Protein AF-A0A672IUY7-F1 (afdb_monomer_lite)

Organism: Salarias fasciatus (NCBI:txid181472)

InterPro domains:
  IPR009079 Four-helical cytokine-like, core [G3DSA:1.20.1250.10] (1-125)

Secondary structure (DSSP, 8-state):
----PPP--S-----------GGG--SHHHHHH--HHHHHHHHHHHHHHHHHHHHHHTSGGGHHHHTTS-PPP------PPPPPHHHHHHHHHHHHHHHHHHHHHHHHHH-SS-GGGGGSS----------------

Foldseek 3Di:
DDDDDDDPPDDPPVQPQQDDDPVLQLDPVSCVPPVVSVVVSLVVNVVSLLVLCVVLCPPPLQVVPCVPPPDPDDDDPPPDDDDDPVCNNVSNVVSVVRVVVSVVSVCQSPPPDDPVCPVPDDPPPPPPPPPPPDDDD

Structure (mmCIF, N/CA/C/O backbone):
data_AF-A0A672IUY7-F1
#
_entry.id   AF-A0A672IUY7-F1
#
loop_
_atom_site.group_PDB
_atom_site.id
_atom_site.type_symbol
_atom_site.label_atom_id
_atom_site.label_alt_id
_atom_site.label_comp_id
_atom_site.label_asym_id
_atom_site.label_entity_id
_atom_site.label_seq_id
_atom_site.pdbx_PDB_ins_code
_atom_site.Cartn_x
_atom_site.Cartn_y
_atom_site.Cartn_z
_atom_site.occupancy
_atom_site.B_iso_or_equiv
_atom_site.auth_seq_id
_atom_site.auth_comp_id
_atom_site.auth_asym_id
_atom_site.auth_atom_id
_atom_site.pdbx_PDB_model_num
ATOM 1 N N . MET A 1 1 ? -14.569 -1.704 -26.798 1.00 35.53 1 MET A N 1
ATOM 2 C CA . MET A 1 1 ? -13.892 -2.286 -25.622 1.00 35.53 1 MET A CA 1
ATOM 3 C C . MET A 1 1 ? -14.365 -1.506 -24.410 1.00 35.53 1 MET A C 1
ATOM 5 O O . MET A 1 1 ? -14.172 -0.301 -24.384 1.00 35.53 1 MET A O 1
ATOM 9 N N . GLN A 1 2 ? -15.107 -2.150 -23.510 1.00 30.58 2 GLN A N 1
ATOM 10 C CA . GLN A 1 2 ? -15.622 -1.540 -22.282 1.00 30.58 2 GLN A CA 1
ATOM 11 C C . GLN A 1 2 ? -14.605 -1.776 -21.164 1.00 30.58 2 GLN A C 1
ATOM 13 O O . GLN A 1 2 ? -14.220 -2.916 -20.916 1.00 30.58 2 GLN A O 1
ATOM 18 N N . GLU A 1 3 ? -14.150 -0.697 -20.529 1.00 31.44 3 GLU A N 1
ATOM 19 C CA . GLU A 1 3 ? -13.320 -0.753 -19.329 1.00 31.44 3 GLU A CA 1
ATOM 20 C C . GLU A 1 3 ? -14.177 -1.217 -18.149 1.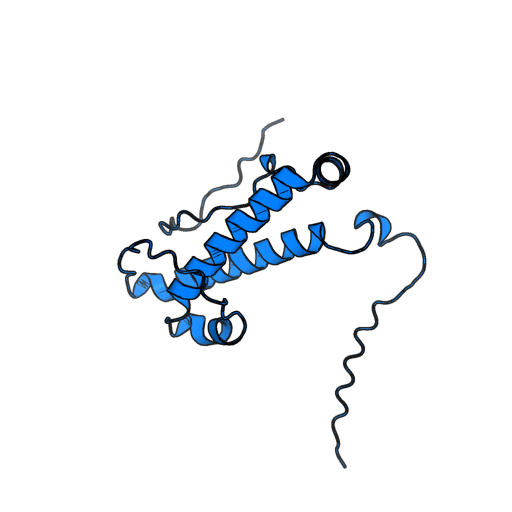00 31.44 3 GLU A C 1
ATOM 22 O O . GLU A 1 3 ? -15.104 -0.528 -17.718 1.00 31.44 3 GLU A O 1
ATOM 27 N N . HIS A 1 4 ? -13.868 -2.394 -17.611 1.00 32.06 4 HIS A N 1
ATOM 28 C CA . HIS A 1 4 ? -14.425 -2.821 -16.338 1.00 32.06 4 HIS A CA 1
ATOM 29 C C . HIS A 1 4 ? -13.787 -1.992 -15.217 1.00 32.06 4 HIS A C 1
ATOM 31 O O . HIS A 1 4 ? -12.683 -2.279 -14.759 1.00 32.06 4 HIS A O 1
ATOM 37 N N . ARG A 1 5 ? -14.504 -0.958 -14.759 1.00 41.91 5 ARG A N 1
ATOM 38 C CA . ARG A 1 5 ? -14.284 -0.365 -13.436 1.00 41.91 5 ARG A CA 1
ATOM 39 C C . ARG A 1 5 ? -14.463 -1.470 -12.399 1.00 41.91 5 ARG A C 1
ATOM 41 O O . ARG A 1 5 ? -15.554 -2.023 -12.279 1.00 41.91 5 ARG A O 1
ATOM 48 N N . GLY A 1 6 ? -13.396 -1.795 -11.673 1.00 37.12 6 GLY A N 1
ATOM 49 C CA . GLY A 1 6 ? -13.467 -2.692 -10.523 1.00 37.12 6 GLY A CA 1
ATOM 50 C C . GLY A 1 6 ? -14.512 -2.179 -9.533 1.00 37.12 6 GLY A C 1
ATOM 51 O O . GLY A 1 6 ? -14.473 -1.008 -9.148 1.00 37.12 6 GLY A O 1
ATOM 52 N N . SER A 1 7 ? -15.471 -3.042 -9.185 1.00 39.38 7 SER A N 1
ATOM 53 C CA . SER A 1 7 ? -16.557 -2.706 -8.266 1.00 39.38 7 SER A CA 1
ATOM 54 C C . SER A 1 7 ? -16.001 -2.340 -6.895 1.00 39.38 7 SER A C 1
ATOM 56 O O . SER A 1 7 ? -15.120 -3.015 -6.360 1.00 39.38 7 SER A O 1
ATOM 58 N N . LYS A 1 8 ? -16.539 -1.260 -6.334 1.00 48.84 8 LYS A N 1
ATOM 59 C CA . LYS A 1 8 ? -16.182 -0.695 -5.035 1.00 48.84 8 LYS A CA 1
ATOM 60 C C . LYS A 1 8 ? -17.158 -1.219 -3.973 1.00 48.84 8 LYS A C 1
ATOM 62 O O . LYS A 1 8 ? -17.767 -0.433 -3.267 1.00 48.84 8 LYS A O 1
ATOM 67 N N . ASP A 1 9 ? -17.337 -2.537 -3.901 1.00 47.41 9 ASP A N 1
ATOM 68 C CA . ASP A 1 9 ? -18.238 -3.185 -2.936 1.00 47.41 9 ASP A CA 1
ATOM 69 C C . ASP A 1 9 ? -17.439 -3.920 -1.862 1.00 47.41 9 ASP A C 1
ATOM 71 O O . ASP A 1 9 ? -17.334 -5.139 -1.863 1.00 47.41 9 ASP A O 1
ATOM 75 N N . PHE A 1 10 ? -16.857 -3.159 -0.943 1.00 45.44 10 PHE A N 1
ATOM 76 C CA . PHE A 1 10 ? -16.556 -3.603 0.416 1.00 45.44 10 PHE A CA 1
ATOM 77 C C . PHE A 1 10 ? -16.770 -2.378 1.298 1.00 45.44 10 PHE A C 1
ATOM 79 O O . PHE A 1 10 ? -16.282 -1.305 0.945 1.00 45.44 10 PHE A O 1
ATOM 86 N N . GLY A 1 11 ? -17.566 -2.536 2.363 1.00 42.72 11 GLY A N 1
ATOM 87 C CA . GLY A 1 11 ? -18.091 -1.453 3.200 1.00 42.72 11 GLY A CA 1
ATOM 88 C C . GLY A 1 11 ? -17.103 -0.305 3.374 1.00 42.72 11 GLY A C 1
ATOM 89 O O . GLY A 1 11 ? -15.942 -0.532 3.707 1.00 42.72 11 GLY A O 1
ATOM 90 N N . GLU A 1 12 ? -17.569 0.913 3.092 1.00 44.22 12 GLU A N 1
ATOM 91 C CA . GLU A 1 12 ? -16.798 2.152 3.195 1.00 44.22 12 GLU A CA 1
ATOM 92 C C . GLU A 1 12 ? -16.376 2.390 4.653 1.00 44.22 12 GLU A C 1
ATOM 94 O O . GLU A 1 12 ? -16.952 3.191 5.385 1.00 44.22 12 GLU A O 1
ATOM 99 N N . PHE A 1 13 ? -15.333 1.692 5.098 1.00 52.75 13 PHE A N 1
ATOM 100 C CA . PHE A 1 13 ? -14.540 2.147 6.222 1.00 52.75 13 PHE A CA 1
ATOM 101 C C . PHE A 1 13 ? -13.952 3.482 5.785 1.00 52.75 13 PHE A C 1
ATOM 103 O O . PHE A 1 13 ? -13.248 3.546 4.774 1.00 52.75 13 PHE A O 1
ATOM 110 N N . ASN A 1 14 ? -14.267 4.549 6.523 1.00 52.00 14 ASN A N 1
ATOM 111 C CA . ASN A 1 14 ? -13.796 5.914 6.286 1.00 52.00 14 ASN A CA 1
ATOM 112 C C . ASN A 1 14 ? -12.296 6.038 6.602 1.00 52.00 14 ASN A C 1
ATOM 114 O O . ASN A 1 14 ? -11.861 6.797 7.463 1.00 52.00 14 ASN A O 1
ATOM 118 N N . THR A 1 15 ? -11.504 5.210 5.940 1.00 54.62 15 THR A N 1
ATOM 119 C CA . THR A 1 15 ? -10.060 5.254 5.941 1.00 54.62 15 THR A CA 1
ATOM 120 C C . THR A 1 15 ? -9.679 5.826 4.591 1.00 54.62 15 THR A C 1
ATOM 122 O O . THR A 1 15 ? -9.923 5.223 3.546 1.00 54.62 15 THR A O 1
ATOM 125 N N . SER A 1 16 ? -9.107 7.027 4.598 1.00 62.69 16 SER A N 1
ATOM 126 C CA . SER A 1 16 ? -8.461 7.611 3.423 1.00 62.69 16 SER A CA 1
ATOM 127 C C . SER A 1 16 ? -7.150 6.863 3.145 1.00 62.69 16 SER A C 1
ATOM 129 O O . SER A 1 16 ? -6.072 7.458 3.147 1.00 62.69 16 SER A O 1
ATOM 131 N N . LEU A 1 17 ? -7.216 5.537 2.980 1.00 67.69 17 LEU A N 1
ATOM 132 C CA . LEU A 1 17 ? -6.048 4.735 2.659 1.00 67.69 17 LEU A CA 1
ATOM 133 C C . LEU A 1 17 ? -5.563 5.147 1.278 1.00 67.69 17 LEU A C 1
ATOM 135 O O . LEU A 1 17 ? -6.244 4.973 0.269 1.00 67.69 17 LEU A O 1
ATOM 139 N N . VAL A 1 18 ? -4.369 5.724 1.253 1.00 77.62 18 VAL A N 1
ATOM 140 C CA . VAL A 1 18 ? -3.649 5.977 0.015 1.00 77.62 18 VAL A CA 1
ATOM 141 C C . VAL A 1 18 ? -3.254 4.617 -0.559 1.00 77.62 18 VAL A C 1
ATOM 143 O O . VAL A 1 18 ? -2.623 3.807 0.112 1.00 77.62 18 VAL A O 1
ATOM 146 N N . TRP A 1 19 ? -3.632 4.367 -1.807 1.00 84.81 19 TRP A N 1
ATOM 147 C CA . TRP A 1 19 ? -3.339 3.137 -2.544 1.00 84.81 19 TRP A CA 1
ATOM 148 C C . TRP A 1 19 ? -2.470 3.414 -3.762 1.00 84.81 19 TRP A C 1
ATOM 150 O O . TRP A 1 19 ? -2.422 4.538 -4.269 1.00 84.81 19 TRP A O 1
ATOM 160 N N . MET A 1 20 ? -1.816 2.350 -4.218 1.00 89.69 20 MET A N 1
ATOM 161 C CA . MET A 1 20 ? -1.108 2.289 -5.491 1.00 89.69 20 MET A CA 1
ATOM 162 C C . MET A 1 20 ? -2.125 2.147 -6.629 1.00 89.69 20 MET A C 1
ATOM 164 O O . MET A 1 20 ? -2.966 1.248 -6.611 1.00 89.69 20 MET A O 1
ATOM 168 N N . GLU A 1 21 ? -2.040 3.020 -7.621 1.00 89.38 21 GLU A N 1
ATOM 169 C CA . GLU A 1 21 ? -2.880 3.050 -8.814 1.00 89.38 21 GLU A CA 1
ATOM 170 C C . GLU A 1 21 ? -2.032 2.821 -10.073 1.00 89.38 21 GLU A C 1
ATOM 172 O O . GLU A 1 21 ? -0.821 3.034 -10.081 1.00 89.38 21 GLU A O 1
ATOM 177 N N . ALA A 1 22 ? -2.670 2.451 -11.188 1.00 87.69 22 ALA A N 1
ATOM 178 C CA . ALA A 1 22 ? -1.970 2.250 -12.462 1.00 87.69 22 ALA A CA 1
ATOM 179 C C . ALA A 1 22 ? -1.185 3.497 -12.919 1.00 87.69 22 ALA A C 1
ATOM 181 O O . ALA A 1 22 ? -0.105 3.386 -13.493 1.00 87.69 22 ALA A O 1
ATOM 182 N N . LYS A 1 23 ? -1.697 4.695 -12.607 1.00 89.19 23 LYS A N 1
ATOM 183 C CA . LYS A 1 23 ? -1.044 5.976 -12.918 1.00 89.19 23 LYS A CA 1
ATOM 184 C C . LYS A 1 23 ? 0.234 6.243 -12.114 1.00 89.19 23 LYS A C 1
ATOM 186 O O . LYS A 1 23 ? 0.954 7.171 -12.457 1.00 89.19 23 LYS A O 1
ATOM 191 N N . ASP A 1 24 ? 0.507 5.470 -11.061 1.00 90.06 24 ASP A N 1
ATOM 192 C CA . ASP A 1 24 ? 1.706 5.638 -10.231 1.00 90.06 24 ASP A CA 1
ATOM 193 C C . ASP A 1 24 ? 2.958 5.014 -10.884 1.00 90.06 24 ASP A C 1
ATOM 195 O O . ASP A 1 24 ? 4.058 5.108 -10.343 1.00 90.06 24 ASP A O 1
ATOM 199 N N . THR A 1 25 ? 2.830 4.447 -12.095 1.00 90.31 25 THR A N 1
ATOM 200 C CA . THR A 1 25 ? 3.949 4.065 -12.985 1.00 90.31 25 THR A CA 1
ATOM 201 C C . THR A 1 25 ? 4.921 3.039 -12.386 1.00 90.31 25 THR A C 1
ATOM 203 O O . THR A 1 25 ? 6.130 3.094 -12.594 1.00 90.31 25 THR A O 1
ATOM 206 N N . CYS A 1 26 ? 4.387 2.087 -11.621 1.00 91.00 26 CYS A N 1
ATOM 207 C CA . CYS A 1 26 ? 5.151 0.994 -11.011 1.00 91.00 26 CYS A CA 1
ATOM 208 C C . CYS A 1 26 ? 5.246 -0.267 -11.885 1.00 91.00 26 CYS A C 1
ATOM 210 O O . CYS A 1 26 ? 5.543 -1.351 -11.382 1.00 91.00 26 CYS A O 1
ATOM 212 N N . ASP A 1 27 ? 4.960 -0.153 -13.182 1.00 90.50 27 ASP A N 1
ATOM 213 C CA . ASP A 1 27 ? 5.182 -1.224 -14.149 1.00 90.50 27 ASP A CA 1
ATOM 214 C C . ASP A 1 27 ? 6.669 -1.309 -14.563 1.00 90.50 27 ASP A C 1
ATOM 216 O O . ASP A 1 27 ? 7.409 -0.325 -14.436 1.00 90.50 27 ASP A O 1
ATOM 220 N N . PRO A 1 28 ? 7.136 -2.467 -15.068 1.00 88.75 28 PRO A N 1
ATOM 221 C CA . PRO A 1 28 ? 8.548 -2.667 -15.394 1.00 88.75 28 PRO A CA 1
ATOM 222 C C . PRO A 1 28 ? 9.125 -1.663 -16.399 1.00 88.75 28 PRO A C 1
ATOM 224 O O . PRO A 1 28 ? 10.290 -1.281 -16.275 1.00 88.75 28 PRO A O 1
ATOM 227 N N . ASP A 1 29 ? 8.344 -1.230 -17.390 1.00 88.06 29 ASP A N 1
ATOM 228 C CA . ASP A 1 29 ? 8.834 -0.333 -18.437 1.00 88.06 29 ASP A CA 1
ATOM 229 C C . ASP A 1 29 ? 8.967 1.097 -17.916 1.00 88.06 29 ASP A C 1
ATOM 231 O O . ASP A 1 29 ? 9.972 1.768 -18.173 1.00 88.06 29 ASP A O 1
ATOM 235 N N . SER A 1 30 ? 8.010 1.551 -17.108 1.00 89.06 30 SER A N 1
ATOM 236 C CA . SER A 1 30 ? 8.114 2.828 -16.405 1.00 89.06 30 SER A CA 1
ATOM 237 C C . SER A 1 30 ? 9.294 2.852 -15.436 1.00 89.06 30 SER A C 1
ATOM 239 O O . SER A 1 30 ? 10.064 3.813 -15.447 1.00 89.06 30 SER A O 1
ATOM 241 N N . LEU A 1 31 ? 9.505 1.785 -14.658 1.00 89.50 31 LEU A N 1
ATOM 242 C CA . LEU A 1 31 ? 10.602 1.699 -13.686 1.00 89.50 31 LEU A CA 1
ATOM 243 C C . LEU A 1 31 ? 11.992 1.787 -14.334 1.00 89.50 31 LEU A C 1
ATOM 245 O O . LEU A 1 31 ? 12.877 2.431 -13.769 1.00 89.50 31 LEU A O 1
ATOM 249 N N . LYS A 1 32 ? 12.180 1.206 -15.529 1.00 86.19 32 LYS A N 1
ATOM 250 C CA . LYS A 1 32 ? 13.437 1.305 -16.300 1.00 86.19 32 LYS A CA 1
ATOM 251 C C . LYS A 1 32 ? 13.765 2.741 -16.715 1.00 86.19 32 LYS A C 1
ATOM 253 O O . LYS A 1 32 ? 14.935 3.099 -16.805 1.00 86.19 32 LYS A O 1
ATOM 258 N N . ASN A 1 33 ? 12.740 3.548 -16.985 1.00 87.12 33 ASN A N 1
ATOM 259 C CA . ASN A 1 33 ? 12.897 4.897 -17.528 1.00 87.12 33 ASN A CA 1
ATOM 260 C C . ASN A 1 33 ? 12.853 5.986 -16.444 1.00 87.12 33 ASN A C 1
ATOM 262 O O . ASN A 1 33 ? 13.630 6.940 -16.488 1.00 87.12 33 ASN A O 1
ATOM 266 N N . LYS A 1 34 ? 11.913 5.884 -15.497 1.00 88.12 34 LYS A N 1
ATOM 267 C CA . LYS A 1 34 ? 11.629 6.868 -14.443 1.00 88.12 34 LYS A CA 1
ATOM 268 C C . LYS A 1 34 ? 11.077 6.171 -13.195 1.00 88.12 34 LYS A C 1
ATOM 270 O O . LYS A 1 34 ? 9.870 6.041 -13.028 1.00 88.12 34 LYS A O 1
ATOM 275 N N . SER A 1 35 ? 11.958 5.789 -12.277 1.00 90.31 35 SER A N 1
ATOM 276 C CA . SER A 1 35 ? 11.577 5.094 -11.038 1.00 90.31 35 SER A CA 1
ATOM 277 C C . SER A 1 35 ? 11.045 6.012 -9.928 1.00 90.31 35 SER A C 1
ATOM 279 O O . SER A 1 35 ? 10.267 5.570 -9.084 1.00 90.31 35 SER A O 1
ATOM 281 N N . LEU A 1 36 ? 11.437 7.293 -9.918 1.00 91.44 36 LEU A N 1
ATOM 282 C CA . LEU A 1 36 ? 11.128 8.221 -8.820 1.00 91.44 36 LEU A CA 1
ATOM 283 C C . LEU A 1 36 ? 9.628 8.389 -8.510 1.00 91.44 36 LEU A C 1
ATOM 285 O O . LEU A 1 36 ? 9.299 8.387 -7.324 1.00 91.44 36 LEU A O 1
ATOM 289 N N . PRO A 1 37 ? 8.709 8.509 -9.492 1.00 90.50 37 PRO A N 1
ATOM 290 C CA . PRO A 1 37 ? 7.281 8.637 -9.194 1.00 90.50 37 PRO A CA 1
ATOM 291 C C . PRO A 1 37 ? 6.725 7.417 -8.449 1.00 90.50 37 PRO A C 1
ATOM 293 O O . PRO A 1 37 ? 6.060 7.574 -7.426 1.00 90.50 37 PRO A O 1
ATOM 296 N N . CYS A 1 38 ? 7.075 6.210 -8.908 1.00 92.94 38 CYS A N 1
ATOM 297 C CA . CYS A 1 38 ? 6.677 4.967 -8.256 1.00 92.94 38 CYS A CA 1
ATOM 298 C C . CYS A 1 38 ? 7.242 4.867 -6.832 1.00 92.94 38 CYS A C 1
ATOM 300 O O . CYS A 1 38 ? 6.501 4.628 -5.879 1.00 92.94 38 CYS A O 1
ATOM 302 N N . LEU A 1 39 ? 8.546 5.111 -6.660 1.00 93.25 39 LEU A N 1
ATOM 303 C CA . LEU A 1 39 ? 9.197 5.036 -5.349 1.00 93.25 39 LEU A CA 1
ATOM 304 C C . LEU A 1 39 ? 8.627 6.066 -4.365 1.00 93.25 39 LEU A C 1
ATOM 306 O O . LEU A 1 39 ? 8.348 5.732 -3.214 1.00 93.25 39 LEU A O 1
ATOM 310 N N . GLY A 1 40 ? 8.398 7.300 -4.819 1.00 91.62 40 GLY A N 1
ATOM 311 C CA . GLY A 1 40 ? 7.777 8.345 -4.006 1.00 91.62 40 GLY A CA 1
ATOM 312 C C . GLY A 1 40 ? 6.370 7.958 -3.551 1.00 91.62 40 GLY A C 1
ATOM 313 O O . GLY A 1 40 ? 6.022 8.134 -2.381 1.00 91.62 40 GLY A O 1
ATOM 314 N N . LYS A 1 41 ? 5.579 7.351 -4.444 1.00 93.94 41 LYS A N 1
ATOM 315 C CA . LYS A 1 41 ? 4.261 6.823 -4.095 1.00 93.94 41 LYS A CA 1
ATOM 316 C C . LYS A 1 41 ? 4.350 5.687 -3.078 1.00 93.94 41 LYS A C 1
ATOM 318 O O . LYS A 1 41 ? 3.610 5.707 -2.097 1.00 93.94 41 LYS A O 1
ATOM 323 N N . MET A 1 42 ? 5.254 4.729 -3.279 1.00 93.38 42 MET A N 1
ATOM 324 C CA . MET A 1 42 ? 5.454 3.604 -2.361 1.00 93.38 42 MET A CA 1
ATOM 325 C C . MET A 1 42 ? 5.796 4.081 -0.948 1.00 93.38 42 MET A C 1
ATOM 327 O O . MET A 1 42 ? 5.202 3.598 0.011 1.00 93.38 42 MET A O 1
ATOM 331 N N . LEU A 1 43 ? 6.685 5.069 -0.814 1.00 92.25 43 LEU A N 1
ATOM 332 C CA . LEU A 1 43 ? 7.029 5.658 0.484 1.00 92.25 43 LEU A CA 1
ATOM 333 C C . LEU A 1 43 ? 5.833 6.367 1.135 1.00 92.25 43 LEU A C 1
ATOM 335 O O . LEU A 1 43 ? 5.595 6.195 2.328 1.00 92.25 43 LEU A O 1
ATOM 339 N N . SER A 1 44 ? 5.046 7.115 0.356 1.00 91.06 44 SER A N 1
ATOM 340 C CA . SER A 1 44 ? 3.830 7.775 0.850 1.00 91.06 44 SER A CA 1
ATOM 341 C C . SER A 1 44 ? 2.785 6.769 1.351 1.00 91.06 44 SER A C 1
ATOM 343 O O . SER A 1 44 ? 2.219 6.952 2.429 1.00 91.06 44 SER A O 1
ATOM 345 N N . VAL A 1 45 ? 2.558 5.686 0.602 1.00 92.00 45 VAL A N 1
ATOM 346 C CA . VAL A 1 45 ? 1.630 4.612 0.983 1.00 92.00 45 VAL A CA 1
ATOM 347 C C . VAL A 1 45 ? 2.126 3.878 2.231 1.00 92.00 45 VAL A C 1
ATOM 349 O O . VAL A 1 45 ? 1.347 3.658 3.157 1.00 92.00 45 VAL A O 1
ATOM 352 N N . LEU A 1 46 ? 3.421 3.550 2.296 1.00 91.62 46 LEU A N 1
ATOM 353 C CA . LEU A 1 46 ? 4.031 2.902 3.459 1.00 91.62 46 LEU A CA 1
ATOM 354 C C . LEU A 1 46 ? 3.895 3.762 4.720 1.00 91.62 46 LEU A C 1
ATOM 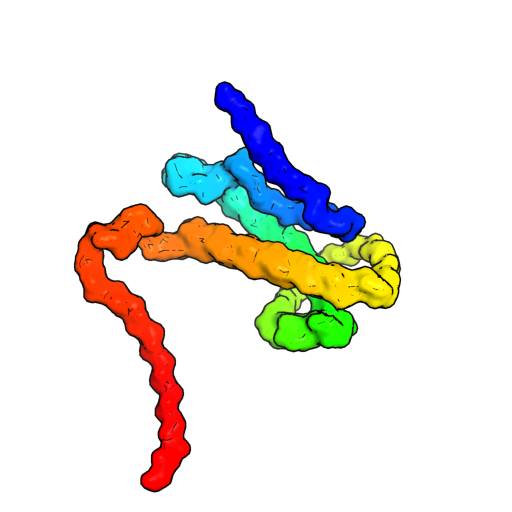356 O O . LEU A 1 46 ? 3.472 3.256 5.755 1.00 91.62 46 LEU A O 1
ATOM 360 N N . SER A 1 47 ? 4.191 5.061 4.623 1.00 89.31 47 SER A N 1
ATOM 361 C CA . SER A 1 47 ? 4.027 6.002 5.736 1.00 89.31 47 SER A CA 1
ATOM 362 C C . SER A 1 47 ? 2.589 6.021 6.255 1.00 89.31 47 SER A C 1
ATOM 364 O O . SER A 1 47 ? 2.390 6.045 7.467 1.00 89.31 47 SER A O 1
ATOM 366 N N . ARG A 1 48 ? 1.584 5.923 5.372 1.00 88.62 48 ARG A N 1
ATOM 367 C CA . ARG A 1 48 ? 0.187 5.837 5.808 1.00 88.62 48 ARG A CA 1
ATOM 368 C C . ARG A 1 48 ? -0.123 4.515 6.504 1.00 88.62 48 ARG A C 1
ATOM 370 O O . ARG A 1 48 ? -0.777 4.531 7.541 1.00 88.62 48 ARG A O 1
ATOM 377 N N . TYR A 1 49 ? 0.340 3.383 5.971 1.00 89.44 49 TYR A N 1
ATOM 378 C CA . TYR A 1 49 ? 0.125 2.092 6.630 1.00 89.44 49 TYR A CA 1
ATOM 379 C C . TYR A 1 49 ? 0.786 2.017 8.004 1.00 89.44 49 TYR A C 1
ATOM 381 O O . TYR A 1 49 ? 0.200 1.413 8.893 1.00 89.44 49 TYR A O 1
ATOM 389 N N . ILE A 1 50 ? 1.942 2.655 8.202 1.00 87.12 50 ILE A N 1
ATOM 390 C CA . ILE A 1 50 ? 2.580 2.763 9.521 1.00 87.12 50 ILE A CA 1
ATOM 391 C C . ILE A 1 50 ? 1.610 3.388 10.531 1.00 87.12 50 ILE A C 1
ATOM 393 O O . ILE A 1 50 ? 1.294 2.753 11.535 1.00 87.12 50 ILE A O 1
ATOM 397 N N . SER A 1 51 ? 1.058 4.568 10.230 1.00 86.50 51 SER A N 1
ATOM 398 C CA . SER A 1 51 ? 0.109 5.246 11.124 1.00 86.50 51 SER A CA 1
ATOM 399 C C . SER A 1 51 ? -1.168 4.432 11.358 1.00 86.50 51 SER A C 1
ATOM 401 O O . SER A 1 51 ? -1.711 4.401 12.460 1.00 86.50 51 SER A O 1
ATOM 403 N N . GLU A 1 52 ? -1.669 3.752 10.327 1.00 87.31 52 GLU A N 1
ATOM 404 C CA . GLU A 1 52 ? -2.889 2.947 10.428 1.00 87.31 52 GLU A CA 1
ATOM 405 C C . GLU A 1 52 ? -2.673 1.669 11.246 1.00 87.31 52 GLU A C 1
ATOM 407 O O . GLU A 1 52 ? -3.533 1.315 12.052 1.00 87.31 52 GLU A O 1
ATOM 412 N N . VAL A 1 53 ? -1.519 1.011 11.099 1.00 87.69 53 VAL A N 1
ATOM 413 C CA . VAL A 1 53 ? -1.122 -0.142 11.918 1.00 87.69 53 VAL A CA 1
ATOM 414 C C . VAL A 1 53 ? -0.930 0.277 13.369 1.00 87.69 53 VAL A C 1
ATOM 416 O O . VAL A 1 53 ? -1.461 -0.392 14.250 1.00 87.69 53 VAL A O 1
ATOM 419 N N . GLU A 1 54 ? -0.252 1.396 13.641 1.00 85.75 54 GLU A N 1
ATOM 420 C CA . GLU A 1 54 ? -0.134 1.939 15.002 1.00 85.75 54 GLU A CA 1
ATOM 421 C C . GLU A 1 54 ? -1.518 2.159 15.624 1.00 85.75 54 GLU A C 1
ATOM 423 O O . GLU A 1 54 ? -1.782 1.681 16.732 1.00 85.75 54 GLU A O 1
ATOM 428 N N . ARG A 1 55 ? -2.435 2.785 14.877 1.00 85.56 55 ARG A N 1
ATOM 429 C CA . ARG A 1 55 ? -3.808 3.063 15.316 1.00 85.56 55 ARG A CA 1
ATOM 430 C C . ARG A 1 55 ? -4.577 1.795 15.694 1.00 85.56 55 ARG A C 1
ATOM 432 O O . ARG A 1 55 ? -5.288 1.799 16.701 1.00 85.56 55 ARG A O 1
ATOM 439 N N . VAL A 1 56 ? -4.443 0.713 14.923 1.00 86.69 56 VAL A N 1
ATOM 440 C CA . VAL A 1 56 ? -5.183 -0.540 15.176 1.00 86.69 56 VAL A CA 1
ATOM 441 C C . VAL A 1 56 ? -4.428 -1.560 16.026 1.00 86.69 56 VAL A C 1
ATOM 443 O O . VAL A 1 56 ? -5.044 -2.491 16.535 1.00 86.69 56 VAL A O 1
ATOM 446 N N . SER A 1 57 ? -3.126 -1.371 16.264 1.00 85.44 57 SER A N 1
ATOM 447 C CA . SER A 1 57 ? -2.280 -2.294 17.043 1.00 85.44 57 SER A CA 1
ATOM 448 C C . SER A 1 57 ? -2.772 -2.520 18.477 1.00 85.44 57 SER A C 1
ATOM 450 O O . SER A 1 57 ? -2.533 -3.575 19.061 1.00 85.44 57 SER A O 1
ATOM 452 N N . SER A 1 58 ? -3.505 -1.549 19.029 1.00 82.69 58 SER A N 1
ATOM 453 C CA . SER A 1 58 ? -4.113 -1.620 20.360 1.00 82.69 58 SER A CA 1
ATOM 454 C C . SER A 1 58 ? -5.363 -2.509 20.428 1.00 82.69 58 SER A C 1
ATOM 456 O O . SER A 1 58 ? -5.868 -2.786 21.518 1.00 82.69 58 SER A O 1
ATOM 458 N N . PHE A 1 59 ? -5.901 -2.954 19.289 1.00 87.19 59 PHE A N 1
ATOM 459 C CA . PHE A 1 59 ? -7.088 -3.800 19.267 1.00 87.19 59 PHE A CA 1
ATOM 460 C C . PHE A 1 59 ? -6.718 -5.241 19.588 1.00 87.19 59 PHE A C 1
ATOM 462 O O . PHE A 1 59 ? -5.771 -5.790 19.028 1.00 87.19 59 PHE A O 1
ATOM 469 N N . GLN A 1 60 ? -7.533 -5.900 20.415 1.00 82.69 60 GLN A N 1
ATOM 470 C CA . GLN A 1 60 ? -7.374 -7.327 20.703 1.00 82.69 60 GLN A CA 1
ATOM 471 C C . GLN A 1 60 ? -7.329 -8.174 19.421 1.00 82.69 60 GLN A C 1
ATOM 473 O O . GLN A 1 60 ? -6.531 -9.103 19.338 1.00 82.69 60 GLN A O 1
ATOM 478 N N . SER A 1 61 ? -8.118 -7.809 18.404 1.00 81.25 61 SER A N 1
ATOM 479 C CA . SER A 1 61 ? -8.136 -8.456 17.087 1.00 81.25 61 SER A CA 1
ATOM 480 C C . SER A 1 61 ? -6.827 -8.312 16.297 1.00 81.25 61 SER A C 1
ATOM 482 O O . SER A 1 61 ? -6.573 -9.118 15.412 1.00 81.25 61 SER A O 1
ATOM 484 N N . CYS A 1 62 ? -5.985 -7.318 16.609 1.00 82.75 62 CYS A N 1
ATOM 485 C CA . CYS A 1 62 ? -4.728 -7.046 15.901 1.00 82.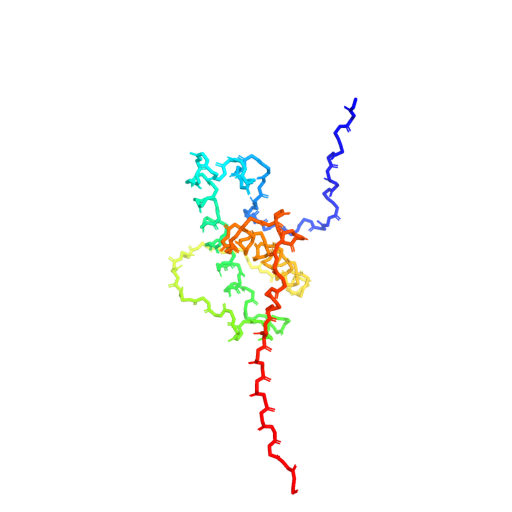75 62 CYS A CA 1
ATOM 486 C C . CYS A 1 62 ? -3.470 -7.437 16.685 1.00 82.75 62 CYS A C 1
ATOM 488 O O . CYS A 1 62 ? -2.364 -7.296 16.160 1.00 82.75 62 CYS A O 1
ATOM 490 N N . MET A 1 63 ? -3.600 -7.922 17.926 1.00 73.12 63 MET A N 1
ATOM 491 C CA . MET A 1 63 ? -2.442 -8.176 18.794 1.00 73.12 63 MET A CA 1
ATOM 492 C C . MET A 1 63 ? -1.443 -9.183 18.209 1.00 73.12 63 MET A C 1
ATOM 494 O O . MET A 1 63 ? -0.249 -9.043 18.448 1.00 73.12 63 MET A O 1
ATOM 498 N N . ALA A 1 64 ? -1.906 -10.161 17.424 1.00 71.62 64 ALA A N 1
ATOM 499 C CA . ALA A 1 64 ? -1.030 -11.132 16.764 1.00 71.62 64 ALA A CA 1
ATOM 500 C C . ALA A 1 64 ? -0.110 -10.498 15.703 1.00 71.62 64 ALA A C 1
ATOM 502 O O . ALA A 1 64 ? 0.956 -11.035 15.430 1.00 71.62 64 ALA A O 1
ATOM 503 N N . PHE A 1 65 ? -0.509 -9.362 15.124 1.00 66.56 65 PHE A N 1
ATOM 504 C CA . PHE A 1 65 ? 0.216 -8.687 14.045 1.00 66.56 65 PHE A CA 1
ATOM 505 C C . PHE A 1 65 ? 1.029 -7.483 14.541 1.00 66.56 65 PHE A C 1
ATOM 507 O O . PHE A 1 65 ? 2.113 -7.202 14.029 1.00 66.56 65 PHE A O 1
ATOM 514 N N . GLY A 1 66 ? 0.528 -6.777 15.561 1.00 59.47 66 GLY A N 1
ATOM 515 C CA . GLY A 1 66 ? 1.178 -5.586 16.116 1.00 59.47 66 GLY A CA 1
ATOM 516 C C . GLY A 1 66 ? 2.508 -5.862 16.828 1.00 59.47 66 GLY A C 1
ATOM 517 O O . GLY A 1 66 ? 3.319 -4.949 16.973 1.00 59.47 66 GLY A O 1
ATOM 518 N N . SER A 1 67 ? 2.756 -7.103 17.260 1.00 62.22 67 SER A N 1
ATOM 519 C CA . SER A 1 67 ? 4.009 -7.510 17.910 1.00 62.22 67 SER A CA 1
ATOM 520 C C . SER A 1 67 ? 5.177 -7.708 16.937 1.00 62.22 67 SER A C 1
ATOM 522 O O . SER A 1 67 ? 6.324 -7.564 17.353 1.00 62.22 67 SER A O 1
ATOM 524 N N . GLU A 1 68 ? 4.907 -8.012 15.666 1.00 62.47 68 GLU A N 1
ATOM 525 C CA . GLU A 1 68 ? 5.929 -8.348 14.661 1.00 62.47 68 GLU A CA 1
ATOM 526 C C . GLU A 1 68 ? 6.228 -7.174 13.713 1.00 62.47 68 GLU A C 1
ATOM 528 O O . GLU A 1 68 ? 7.363 -6.992 13.282 1.00 62.47 68 GLU A O 1
ATOM 533 N N . ALA A 1 69 ? 5.233 -6.320 13.451 1.00 59.19 69 ALA A N 1
ATOM 534 C CA . ALA A 1 69 ? 5.331 -5.182 12.535 1.00 59.19 69 ALA A CA 1
ATOM 535 C C . ALA A 1 69 ? 5.408 -3.823 13.252 1.00 59.19 69 ALA A C 1
ATOM 537 O O . ALA A 1 69 ? 4.915 -2.828 12.721 1.00 59.19 69 ALA A O 1
ATOM 538 N N . LYS A 1 70 ? 5.966 -3.768 14.471 1.00 58.91 70 LYS A N 1
ATOM 539 C CA . LYS A 1 70 ? 6.001 -2.537 15.271 1.00 58.91 70 LYS A CA 1
ATOM 540 C C . LYS A 1 70 ? 6.809 -1.452 14.539 1.00 58.91 70 LYS A C 1
ATOM 542 O O . LYS A 1 70 ? 8.025 -1.608 14.417 1.00 58.91 70 LYS A O 1
ATOM 547 N N . PRO A 1 71 ? 6.181 -0.366 14.063 1.00 59.72 71 PRO A N 1
ATOM 548 C CA . PRO A 1 71 ? 6.912 0.687 13.377 1.00 59.72 71 PRO A CA 1
ATOM 549 C C . PRO A 1 71 ? 7.797 1.446 14.370 1.00 59.72 71 PRO A C 1
ATOM 551 O O . PRO A 1 71 ? 7.408 1.668 15.520 1.00 59.72 71 PRO A O 1
ATOM 554 N N . GLU A 1 72 ? 8.990 1.857 13.941 1.00 60.75 72 GLU A N 1
ATOM 555 C CA . GLU A 1 72 ? 9.702 2.934 14.629 1.00 60.75 72 GLU A CA 1
ATOM 556 C C . GLU A 1 72 ? 8.897 4.220 14.400 1.00 60.75 72 GLU A C 1
ATOM 558 O O . GLU A 1 72 ? 8.664 4.635 13.265 1.00 60.75 72 GLU A O 1
ATOM 563 N N . SER A 1 73 ? 8.379 4.783 15.491 1.00 54.44 73 SER A N 1
ATOM 564 C CA . SER A 1 73 ? 7.384 5.853 15.456 1.00 54.44 73 SER A CA 1
ATOM 565 C C . SER A 1 73 ? 7.928 7.109 14.773 1.00 54.44 73 SER A C 1
ATOM 567 O O . SER A 1 73 ? 8.883 7.728 15.249 1.00 54.44 73 SER A O 1
ATOM 569 N N . HIS A 1 74 ? 7.280 7.520 13.683 1.00 52.59 74 HIS A N 1
ATOM 570 C CA . HIS A 1 74 ? 7.382 8.872 13.150 1.00 52.59 74 HIS A CA 1
ATOM 571 C C . HIS A 1 74 ? 6.081 9.585 13.493 1.00 52.59 74 HIS A C 1
ATOM 573 O O . HIS A 1 74 ? 5.054 9.392 12.848 1.00 52.59 74 HIS A O 1
ATOM 579 N N . THR A 1 75 ? 6.127 10.370 14.564 1.00 48.69 75 THR A N 1
ATOM 580 C CA . THR A 1 75 ? 4.990 11.094 15.120 1.00 48.69 75 THR A CA 1
ATOM 581 C C . THR A 1 75 ? 4.390 12.032 14.071 1.00 48.69 75 THR A C 1
ATOM 583 O O . THR A 1 75 ? 4.941 13.090 13.775 1.00 48.69 75 THR A O 1
ATOM 586 N N . SER A 1 76 ? 3.226 11.675 13.533 1.00 49.72 76 SER A N 1
ATOM 587 C CA . SER A 1 76 ? 2.263 12.660 13.052 1.00 49.72 76 SER A CA 1
ATOM 588 C C . SER A 1 76 ? 0.953 12.412 13.786 1.00 49.72 76 SER A C 1
ATOM 590 O O . SER A 1 76 ? 0.212 11.485 13.460 1.00 49.72 76 SER A O 1
ATOM 592 N N . GLU A 1 77 ? 0.707 13.214 14.820 1.00 49.19 77 GLU A N 1
ATOM 593 C CA . GLU A 1 77 ? -0.561 13.264 15.543 1.00 49.19 77 GLU A CA 1
ATOM 594 C C . GLU A 1 77 ? -1.628 13.860 14.616 1.00 49.19 77 GLU A C 1
ATOM 596 O O . GLU A 1 77 ? -1.932 15.049 14.653 1.00 49.19 77 GLU A O 1
ATOM 601 N N . GLU A 1 78 ? -2.171 13.041 13.720 1.00 56.97 78 GLU A N 1
ATOM 602 C CA . GLU A 1 78 ? -3.429 13.358 13.059 1.00 56.97 78 GLU A CA 1
ATOM 603 C C . GLU A 1 78 ? -4.544 12.865 13.990 1.00 56.97 78 GLU A C 1
ATOM 605 O O . GLU A 1 78 ? -4.640 11.668 14.269 1.00 56.97 78 GLU A O 1
ATOM 610 N N . GLU A 1 79 ? -5.339 13.789 14.537 1.00 51.34 79 GLU A N 1
ATOM 611 C CA . GLU A 1 79 ? -6.418 13.504 15.491 1.00 51.34 79 GLU A CA 1
ATOM 612 C C . GLU A 1 79 ? -7.455 12.565 14.850 1.00 51.34 79 GLU A C 1
ATOM 614 O O . GLU A 1 79 ? -8.376 12.974 14.139 1.00 51.34 79 GLU A O 1
ATOM 619 N N . SER A 1 80 ? -7.260 11.260 15.043 1.00 66.56 80 SER A N 1
ATOM 620 C CA . SER A 1 80 ? -8.113 10.247 14.437 1.00 66.56 80 SER A CA 1
ATOM 621 C C . SER A 1 80 ? -9.443 10.177 15.180 1.00 66.56 80 SER A C 1
ATOM 623 O O . SER A 1 80 ? -9.481 10.147 16.412 1.00 66.56 80 SER A O 1
ATOM 625 N N . LYS A 1 81 ? -10.546 10.117 14.430 1.00 76.25 81 LYS A N 1
ATOM 626 C CA . LYS A 1 81 ? -11.881 9.943 15.009 1.00 76.25 81 LYS A CA 1
ATOM 627 C C . LYS A 1 81 ? -11.931 8.673 15.869 1.00 76.25 81 LYS A C 1
ATOM 629 O O . LYS A 1 81 ? -11.330 7.663 15.489 1.00 76.25 81 LYS A O 1
ATOM 634 N N . PRO A 1 82 ? -12.677 8.690 16.986 1.00 80.12 82 PRO A N 1
ATOM 635 C CA . PRO A 1 82 ? -12.867 7.502 17.803 1.00 80.12 82 PRO A CA 1
ATOM 636 C C . PRO A 1 82 ? -13.516 6.384 16.977 1.00 80.12 82 PRO A C 1
ATOM 638 O O . PRO A 1 82 ? -14.489 6.612 16.260 1.00 80.12 82 PRO A O 1
ATOM 641 N N . ILE A 1 83 ? -12.956 5.180 17.088 1.00 84.56 83 ILE A N 1
ATOM 642 C CA . ILE A 1 83 ? -13.351 3.990 16.322 1.00 84.56 83 ILE A CA 1
ATOM 643 C C . ILE A 1 83 ? -14.364 3.211 17.148 1.00 84.56 83 ILE A C 1
ATOM 645 O O . ILE A 1 83 ? -14.093 2.863 18.305 1.00 84.56 83 ILE A O 1
ATOM 649 N N . ALA A 1 84 ? -15.528 2.927 16.573 1.00 87.94 84 ALA A N 1
ATOM 650 C CA . ALA A 1 84 ? -16.562 2.197 17.285 1.00 87.94 84 ALA A CA 1
ATOM 651 C C . ALA A 1 84 ? -16.143 0.734 17.505 1.00 87.94 84 ALA A C 1
ATOM 653 O O . ALA A 1 84 ? -15.433 0.141 16.698 1.00 87.94 84 ALA A O 1
ATOM 654 N N . ASN A 1 85 ? -16.598 0.108 18.596 1.00 88.44 85 ASN A N 1
ATOM 655 C CA . ASN A 1 85 ? -16.197 -1.270 18.918 1.00 88.44 85 ASN A CA 1
ATOM 656 C C . ASN A 1 85 ? -16.543 -2.277 17.809 1.00 88.44 85 ASN A C 1
ATOM 658 O O . ASN A 1 85 ? -15.772 -3.202 17.581 1.00 88.44 85 ASN A O 1
ATOM 662 N N . TRP A 1 86 ? -17.662 -2.073 17.109 1.00 88.06 86 TRP A N 1
ATOM 663 C CA . TRP A 1 86 ? -18.082 -2.922 15.991 1.00 88.06 86 TRP A CA 1
ATOM 664 C C . TRP A 1 86 ? -17.185 -2.773 14.751 1.00 88.06 86 TRP A C 1
ATOM 666 O O . TRP A 1 86 ? -17.142 -3.676 13.923 1.00 88.06 86 TRP A O 1
ATOM 676 N N . GLU A 1 87 ? -16.444 -1.667 14.629 1.00 89.19 87 GLU A N 1
ATOM 677 C CA . GLU A 1 87 ? -15.516 -1.426 13.518 1.00 89.19 87 GLU A CA 1
ATOM 678 C C . GLU A 1 87 ? -14.153 -2.071 13.757 1.00 89.19 87 GLU A C 1
ATOM 680 O O . GLU A 1 87 ? -13.461 -2.373 12.795 1.00 89.19 87 GLU A O 1
ATOM 685 N N . LYS A 1 88 ? -13.747 -2.289 15.014 1.00 88.81 88 LYS A N 1
ATOM 686 C CA . LYS A 1 88 ? -12.360 -2.645 15.368 1.00 88.81 88 LYS A CA 1
ATOM 687 C C . LYS A 1 88 ? -11.852 -3.900 14.661 1.00 88.81 88 LYS A C 1
ATOM 689 O O . LYS A 1 88 ? -10.795 -3.860 14.037 1.00 88.81 88 LYS A O 1
ATOM 694 N N . GLU A 1 89 ? -12.598 -4.996 14.747 1.00 89.56 89 GLU A N 1
ATOM 695 C CA . GLU A 1 89 ? -12.217 -6.268 14.128 1.00 89.56 89 GLU A CA 1
ATOM 696 C C . GLU A 1 89 ? -12.200 -6.211 12.590 1.00 89.56 89 GLU A C 1
ATOM 698 O O . GLU A 1 89 ? -11.156 -6.516 12.007 1.00 89.56 89 GLU A O 1
ATOM 703 N N . PRO A 1 90 ? -13.271 -5.781 11.893 1.00 90.06 90 PRO A N 1
ATOM 704 C CA . PRO A 1 90 ? -13.239 -5.730 10.434 1.00 90.06 90 PRO A CA 1
ATOM 705 C C . PRO A 1 90 ? -12.234 -4.702 9.899 1.00 90.06 90 PRO A C 1
ATOM 707 O O . PRO A 1 90 ? -11.599 -4.945 8.874 1.00 90.06 90 PRO A O 1
ATOM 710 N N . LEU A 1 91 ? -12.026 -3.588 10.607 1.00 88.69 91 LEU A N 1
ATOM 711 C CA . LEU A 1 91 ? -11.016 -2.591 10.263 1.00 88.69 91 LEU A CA 1
ATOM 712 C C . LEU A 1 91 ? -9.593 -3.149 10.389 1.00 88.69 91 LEU A C 1
ATOM 714 O O . LEU A 1 91 ? -8.753 -2.860 9.540 1.00 88.69 91 LEU A O 1
ATOM 718 N N . CYS A 1 92 ? -9.335 -3.959 11.420 1.00 89.69 92 CYS A N 1
ATOM 719 C CA . CYS A 1 92 ? -8.067 -4.657 11.593 1.00 89.69 92 CYS A CA 1
ATOM 720 C C . CYS A 1 92 ? -7.742 -5.530 10.379 1.00 89.69 92 CYS A C 1
ATOM 722 O O . CYS A 1 92 ? -6.712 -5.335 9.735 1.00 89.69 92 CYS A O 1
ATOM 724 N N . HIS A 1 93 ? -8.649 -6.451 10.035 1.00 89.31 93 HIS A N 1
ATOM 725 C CA . HIS A 1 93 ? -8.472 -7.350 8.896 1.00 89.31 93 HIS A CA 1
ATOM 726 C C . HIS A 1 93 ? -8.293 -6.568 7.598 1.00 89.31 93 HIS A C 1
ATOM 728 O O . HIS A 1 93 ? -7.358 -6.822 6.847 1.00 89.31 93 HIS A O 1
ATOM 734 N N . TYR A 1 94 ? -9.118 -5.542 7.383 1.00 89.50 94 TYR A N 1
ATOM 735 C CA . TYR A 1 94 ? -9.024 -4.701 6.201 1.00 89.50 94 TYR A CA 1
ATOM 736 C C . TYR A 1 94 ? -7.654 -4.019 6.060 1.00 89.50 94 TYR A C 1
ATOM 738 O O . TYR A 1 94 ? -7.059 -4.066 4.984 1.00 89.50 94 TYR A O 1
ATOM 746 N N . ILE A 1 95 ? -7.124 -3.406 7.124 1.00 89.56 95 ILE A N 1
ATOM 747 C CA . ILE A 1 95 ? -5.807 -2.747 7.083 1.00 89.56 95 ILE A CA 1
ATOM 748 C C . ILE A 1 95 ? -4.698 -3.771 6.842 1.00 89.56 95 ILE A C 1
ATOM 750 O O . ILE A 1 95 ? -3.824 -3.529 6.008 1.00 89.56 95 ILE A O 1
ATOM 754 N N . MET A 1 96 ? -4.749 -4.921 7.516 1.00 89.00 96 MET A N 1
ATOM 755 C CA . MET A 1 96 ? -3.727 -5.959 7.383 1.00 89.00 96 MET A CA 1
ATOM 756 C C . MET A 1 96 ? -3.728 -6.612 5.994 1.00 89.00 96 MET A C 1
ATOM 758 O O . MET A 1 96 ? -2.666 -6.737 5.386 1.00 89.00 96 MET A O 1
ATOM 762 N N . ASP A 1 97 ? -4.894 -6.945 5.435 1.00 89.94 97 ASP A N 1
ATOM 763 C CA . ASP A 1 97 ? -5.021 -7.513 4.083 1.00 89.94 97 ASP A CA 1
ATOM 764 C C . ASP A 1 97 ? -4.496 -6.550 3.013 1.00 89.94 97 ASP A C 1
ATOM 766 O O . ASP A 1 97 ? -3.845 -6.933 2.029 1.00 89.94 97 ASP A O 1
ATOM 770 N N . ARG A 1 98 ? -4.763 -5.259 3.210 1.00 91.12 98 ARG A N 1
ATOM 771 C CA . ARG A 1 98 ? -4.304 -4.196 2.320 1.00 91.12 98 ARG A CA 1
ATOM 772 C C . ARG A 1 98 ? -2.799 -3.970 2.435 1.00 91.12 98 ARG A C 1
ATOM 774 O O . ARG A 1 98 ? -2.140 -3.849 1.401 1.00 91.12 98 ARG A O 1
ATOM 781 N N . LEU A 1 99 ? -2.245 -4.007 3.647 1.00 90.62 99 LEU A N 1
ATOM 782 C CA . LEU A 1 99 ? -0.802 -3.959 3.881 1.00 90.62 99 LEU A CA 1
ATOM 783 C C . LEU A 1 99 ? -0.087 -5.167 3.260 1.00 90.62 99 LEU A C 1
ATOM 785 O O . LEU A 1 99 ? 0.947 -5.001 2.617 1.00 90.62 99 LEU A O 1
ATOM 789 N N . PHE A 1 100 ? -0.655 -6.368 3.377 1.00 90.94 100 PHE A N 1
ATOM 790 C CA . PHE A 1 100 ? -0.118 -7.569 2.739 1.00 90.94 100 PHE A CA 1
ATOM 791 C C . PHE A 1 100 ? -0.140 -7.466 1.206 1.00 90.94 100 PHE A C 1
ATOM 793 O O . PHE A 1 100 ? 0.842 -7.761 0.529 1.00 90.94 100 PHE A O 1
ATOM 800 N N . SER A 1 101 ? -1.234 -6.966 0.633 1.00 92.88 101 SER A N 1
ATOM 801 C CA . SER A 1 101 ? -1.315 -6.722 -0.813 1.00 92.88 101 SER A CA 1
ATOM 802 C C . SER A 1 101 ? -0.274 -5.698 -1.279 1.00 92.88 101 SER A C 1
ATOM 804 O O . SER A 1 101 ? 0.361 -5.865 -2.323 1.00 92.88 101 SER A O 1
ATOM 806 N N . PHE A 1 102 ? -0.074 -4.639 -0.493 1.00 92.81 102 PHE A N 1
ATOM 807 C CA . PHE A 1 102 ? 0.957 -3.641 -0.742 1.00 92.81 102 PHE A CA 1
ATOM 808 C C . PHE A 1 102 ? 2.364 -4.246 -0.664 1.00 92.81 102 PHE A C 1
ATOM 810 O O . PHE A 1 102 ? 3.162 -4.013 -1.570 1.00 92.81 102 PHE A O 1
ATOM 817 N N . SER A 1 103 ? 2.662 -5.072 0.344 1.00 93.25 103 SER A N 1
ATOM 818 C CA . SER A 1 103 ? 3.986 -5.686 0.501 1.00 93.25 103 SER A CA 1
ATOM 819 C C . SER A 1 103 ? 4.361 -6.568 -0.694 1.00 93.25 103 SER A C 1
ATOM 821 O O . SER A 1 103 ? 5.504 -6.521 -1.144 1.00 93.25 103 SER A O 1
ATOM 823 N N . ILE A 1 104 ? 3.399 -7.281 -1.291 1.00 92.25 104 ILE A N 1
ATOM 824 C CA . ILE A 1 104 ? 3.613 -8.050 -2.528 1.00 92.25 104 ILE A CA 1
ATOM 825 C C . ILE A 1 104 ? 4.010 -7.135 -3.694 1.00 92.25 104 ILE A C 1
ATOM 827 O O . ILE A 1 104 ? 4.922 -7.468 -4.454 1.00 92.25 104 ILE A O 1
ATOM 831 N N . LEU A 1 105 ? 3.339 -5.991 -3.862 1.00 91.12 105 LEU A N 1
ATOM 832 C CA . LEU A 1 105 ? 3.677 -5.030 -4.919 1.00 91.12 105 LEU A CA 1
ATOM 833 C C . LEU A 1 105 ? 5.089 -4.471 -4.724 1.00 91.12 105 LEU A C 1
ATOM 835 O O . LEU A 1 105 ? 5.884 -4.477 -5.662 1.00 91.12 105 LEU A O 1
ATOM 839 N N . VAL A 1 106 ? 5.419 -4.053 -3.501 1.00 92.69 106 VAL A N 1
ATOM 840 C CA . VAL A 1 106 ? 6.752 -3.550 -3.143 1.00 92.69 106 VAL A CA 1
ATOM 841 C C . VAL A 1 106 ? 7.826 -4.608 -3.390 1.00 92.69 106 VAL A C 1
ATOM 843 O O . VAL A 1 106 ? 8.850 -4.314 -4.005 1.00 92.69 106 VAL A O 1
ATOM 846 N N . ALA A 1 107 ? 7.574 -5.854 -2.982 1.00 91.62 107 ALA A N 1
ATOM 847 C CA . ALA A 1 107 ? 8.496 -6.962 -3.192 1.00 91.62 107 ALA A CA 1
ATOM 848 C C . ALA A 1 107 ? 8.793 -7.189 -4.679 1.00 91.62 107 ALA A C 1
ATOM 850 O O . ALA A 1 107 ? 9.928 -7.490 -5.025 1.00 91.62 107 ALA A O 1
ATOM 851 N N . ARG A 1 108 ? 7.814 -6.999 -5.573 1.00 89.81 108 ARG A N 1
ATOM 852 C CA . ARG A 1 108 ? 8.026 -7.116 -7.027 1.00 89.81 108 ARG A CA 1
ATOM 853 C C . ARG A 1 108 ? 8.876 -5.990 -7.601 1.00 89.81 108 ARG A C 1
ATOM 855 O O . ARG A 1 108 ? 9.672 -6.253 -8.493 1.00 89.81 108 ARG A O 1
ATOM 862 N N . VAL A 1 109 ? 8.724 -4.764 -7.101 1.00 89.69 109 VAL A N 1
ATOM 863 C CA . VAL A 1 109 ? 9.540 -3.619 -7.544 1.00 89.69 109 VAL A CA 1
ATOM 864 C C . VAL A 1 109 ? 11.004 -3.800 -7.138 1.00 89.69 109 VAL A C 1
ATOM 866 O O . VAL A 1 109 ? 11.898 -3.460 -7.908 1.00 89.69 109 VAL A O 1
ATOM 869 N N . PHE A 1 110 ? 11.252 -4.355 -5.950 1.00 88.88 110 PHE A N 1
ATOM 870 C CA . PHE A 1 110 ? 12.602 -4.560 -5.414 1.00 88.88 110 PHE A CA 1
ATOM 871 C C . PHE A 1 110 ? 13.166 -5.971 -5.622 1.00 88.88 110 PHE A C 1
ATOM 873 O O . PHE A 1 110 ? 14.273 -6.257 -5.161 1.00 88.88 110 PHE A O 1
ATOM 880 N N . ALA A 1 111 ? 12.437 -6.862 -6.297 1.00 86.00 111 ALA A N 1
ATOM 881 C CA . ALA A 1 111 ? 12.923 -8.202 -6.587 1.00 86.00 111 ALA A CA 1
ATOM 882 C C . ALA A 1 111 ? 14.193 -8.133 -7.446 1.00 86.00 111 ALA A C 1
ATOM 884 O O . ALA A 1 111 ? 14.296 -7.354 -8.393 1.00 86.00 111 ALA A O 1
ATOM 885 N N . VAL A 1 112 ? 15.171 -8.974 -7.114 1.00 70.69 112 VAL A N 1
ATOM 886 C CA . VAL A 1 112 ? 16.397 -9.098 -7.903 1.00 70.69 112 VAL A CA 1
ATOM 887 C C . VAL A 1 112 ? 16.103 -9.933 -9.147 1.00 70.69 112 VAL A C 1
ATOM 889 O O . VAL A 1 112 ? 15.719 -11.095 -9.033 1.00 70.69 112 VAL A O 1
ATOM 892 N N . GLY A 1 113 ? 16.353 -9.360 -10.323 1.00 64.44 113 GLY A N 1
ATOM 893 C CA . GLY A 1 113 ? 16.168 -10.024 -11.616 1.00 64.44 113 GLY A CA 1
ATOM 894 C C . GLY A 1 113 ? 14.929 -9.538 -12.366 1.00 64.44 113 GLY A C 1
ATOM 895 O O . GLY A 1 113 ? 14.136 -8.759 -11.851 1.00 64.44 113 GLY A O 1
ATOM 896 N N . ASP A 1 114 ? 14.787 -9.971 -13.618 1.00 60.12 114 ASP A N 1
ATOM 897 C CA . ASP A 1 114 ? 13.583 -9.708 -14.406 1.00 60.12 114 ASP A CA 1
ATOM 898 C C . ASP A 1 114 ? 12.503 -10.737 -14.021 1.00 60.12 114 ASP A C 1
ATOM 900 O O . ASP A 1 114 ? 12.704 -11.929 -14.285 1.00 60.12 114 ASP A O 1
ATOM 904 N N . PRO A 1 115 ? 11.354 -10.321 -13.446 1.00 57.44 115 PRO A N 1
ATOM 905 C CA . PRO A 1 115 ? 10.265 -11.224 -13.072 1.00 57.44 115 PRO A CA 1
ATOM 906 C C . PRO A 1 115 ? 9.779 -12.105 -14.234 1.00 57.44 115 PRO A C 1
ATOM 908 O O . PRO A 1 115 ? 9.292 -13.212 -14.009 1.00 57.44 115 PRO A O 1
ATOM 911 N N . THR A 1 116 ? 9.930 -11.639 -15.480 1.00 54.97 116 THR A N 1
ATOM 912 C CA . THR A 1 116 ? 9.521 -12.364 -16.693 1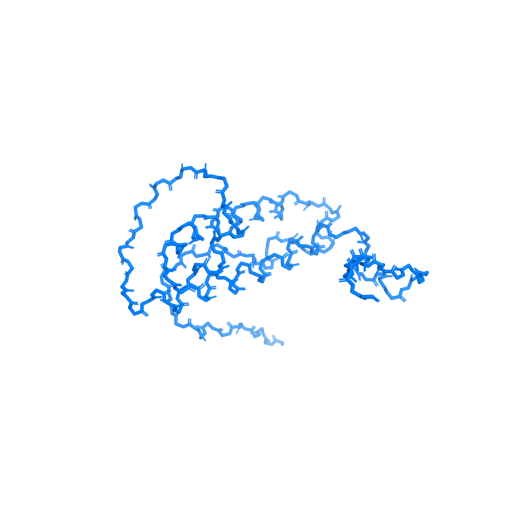.00 54.97 116 THR A CA 1
ATOM 913 C C . THR A 1 116 ? 10.517 -13.451 -17.111 1.00 54.97 116 THR A C 1
ATOM 915 O O . THR A 1 116 ? 10.136 -14.405 -17.789 1.00 54.97 116 THR A O 1
ATOM 918 N N . LEU A 1 117 ? 11.769 -13.376 -16.644 1.00 51.91 117 LEU A N 1
ATOM 919 C CA . LEU A 1 117 ? 12.836 -14.334 -16.957 1.00 51.91 117 LEU A CA 1
ATOM 920 C C . LEU A 1 117 ? 12.949 -15.484 -15.944 1.00 51.91 117 LEU A C 1
ATOM 922 O O . LEU A 1 117 ? 13.764 -16.385 -16.143 1.00 51.91 117 LEU A O 1
ATOM 926 N N . HIS A 1 118 ? 12.102 -15.535 -14.908 1.00 50.88 118 HIS A N 1
ATOM 927 C CA . HIS A 1 118 ? 12.104 -16.630 -13.921 1.00 50.88 118 HIS A CA 1
ATOM 928 C C . HIS A 1 118 ? 11.780 -18.017 -14.513 1.00 50.88 118 HIS A C 1
ATOM 930 O O . HIS A 1 118 ? 12.007 -19.026 -13.850 1.00 50.88 118 HIS A O 1
ATOM 936 N N . SER A 1 119 ? 11.281 -18.095 -15.753 1.00 48.09 119 SER A N 1
ATOM 937 C CA . SER A 1 119 ? 11.060 -19.369 -16.458 1.00 48.09 119 SER A CA 1
ATOM 938 C C . SER A 1 119 ? 12.213 -19.785 -17.380 1.00 48.09 119 SER A C 1
ATOM 940 O O . SER A 1 119 ? 12.244 -20.923 -17.845 1.00 48.09 119 SER A O 1
ATOM 942 N N . SER A 1 120 ? 13.174 -18.895 -17.651 1.00 51.72 120 SER A N 1
ATOM 943 C CA . SER A 1 120 ? 14.133 -19.072 -18.742 1.00 51.72 120 SER A CA 1
ATOM 944 C C . SER A 1 120 ? 15.542 -18.609 -18.368 1.00 51.72 120 SER A C 1
ATOM 946 O O . SER A 1 120 ? 16.045 -17.609 -18.873 1.00 51.72 120 SER A O 1
ATOM 948 N N . SER A 1 121 ? 16.195 -19.345 -17.472 1.00 47.66 121 SER A N 1
ATOM 949 C CA . SER A 1 121 ? 17.586 -19.816 -17.606 1.00 47.66 121 SER A CA 1
ATOM 950 C C . SER A 1 121 ? 18.167 -20.168 -16.237 1.00 47.66 121 SER A C 1
ATOM 952 O O . SER A 1 121 ? 18.134 -19.378 -15.302 1.00 47.66 121 SER A O 1
ATOM 954 N N . ALA A 1 122 ? 18.724 -21.378 -16.167 1.00 46.22 122 ALA A N 1
ATOM 955 C CA . ALA A 1 122 ? 19.396 -21.989 -15.025 1.00 46.22 122 ALA A CA 1
ATOM 956 C C . ALA A 1 122 ? 18.536 -22.147 -13.760 1.00 46.22 122 ALA A C 1
ATOM 958 O O . ALA A 1 122 ? 18.223 -21.204 -13.044 1.00 46.22 122 ALA A O 1
ATOM 959 N N . THR A 1 123 ? 18.253 -23.406 -13.442 1.00 49.56 123 THR A N 1
ATOM 960 C CA . THR A 1 123 ? 17.758 -23.919 -12.166 1.00 49.56 123 THR A CA 1
ATOM 961 C C . THR A 1 123 ? 18.662 -23.474 -11.006 1.00 49.56 123 THR A C 1
ATOM 963 O O . THR A 1 123 ? 19.449 -24.246 -10.471 1.00 49.56 123 THR A O 1
ATOM 966 N N . LYS A 1 124 ? 18.572 -22.215 -10.584 1.00 48.91 124 LYS A N 1
ATOM 967 C CA . LYS A 1 124 ? 18.971 -21.799 -9.244 1.00 48.91 124 LYS A CA 1
ATOM 968 C C . LYS A 1 124 ? 17.713 -21.862 -8.401 1.00 48.91 124 LYS A C 1
ATOM 970 O O . LYS A 1 124 ? 17.006 -20.879 -8.226 1.00 48.91 124 LYS A O 1
ATOM 975 N N . SER A 1 125 ? 17.419 -23.079 -7.947 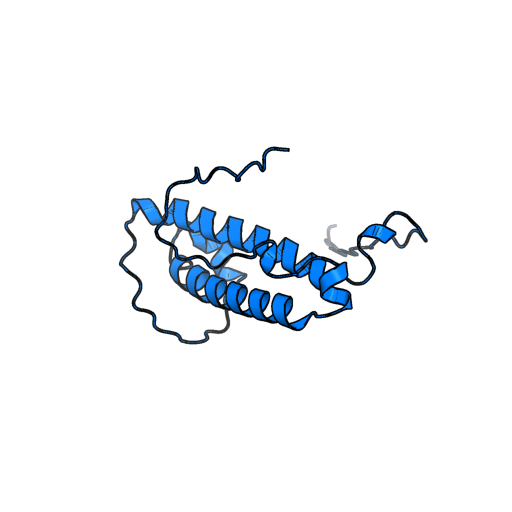1.00 46.25 125 SER A N 1
ATOM 976 C CA . SER A 1 125 ? 16.514 -23.312 -6.827 1.00 46.25 125 SER A CA 1
ATOM 977 C C . SER A 1 125 ? 16.856 -22.302 -5.733 1.00 46.25 125 SER A C 1
ATOM 979 O O . SER A 1 125 ? 17.982 -22.312 -5.233 1.00 46.25 125 SER A O 1
ATOM 981 N N . CYS A 1 126 ? 15.916 -21.428 -5.369 1.00 46.50 126 CYS A N 1
ATOM 982 C CA . CYS A 1 126 ? 16.001 -20.713 -4.104 1.00 46.50 126 CYS A CA 1
ATOM 983 C C . CYS A 1 126 ? 15.983 -21.770 -2.999 1.00 46.50 126 CYS A C 1
ATOM 985 O O . CYS A 1 126 ? 14.927 -22.272 -2.622 1.00 46.50 126 CYS A O 1
ATOM 987 N N . LEU A 1 127 ? 17.162 -22.150 -2.510 1.00 37.84 127 LEU A N 1
ATOM 988 C CA . LEU A 1 127 ? 17.272 -22.860 -1.250 1.00 37.84 127 LEU A CA 1
ATOM 989 C C . LEU A 1 127 ? 16.928 -21.852 -0.155 1.00 37.84 127 LEU A C 1
ATOM 991 O O . LEU A 1 127 ? 17.765 -21.053 0.251 1.00 37.84 127 LEU A O 1
ATOM 995 N N . ILE A 1 128 ? 15.686 -21.889 0.321 1.00 44.69 128 ILE A N 1
ATOM 996 C CA . ILE A 1 128 ? 15.420 -21.496 1.701 1.00 44.69 128 ILE A CA 1
ATOM 997 C C . ILE A 1 128 ? 16.000 -22.636 2.542 1.00 44.69 128 ILE A C 1
ATOM 999 O O . ILE A 1 128 ? 15.321 -23.624 2.811 1.00 44.69 128 ILE A O 1
ATOM 1003 N N . THR A 1 129 ? 17.285 -22.564 2.895 1.00 41.16 129 THR A N 1
ATOM 1004 C CA . THR A 1 129 ? 17.832 -23.434 3.940 1.00 41.16 129 THR A CA 1
ATOM 1005 C C . THR A 1 129 ? 17.284 -22.947 5.273 1.00 41.16 129 THR A C 1
ATOM 1007 O O . THR A 1 129 ? 17.893 -22.129 5.957 1.00 41.16 129 THR A O 1
ATOM 1010 N N . ALA A 1 130 ? 16.097 -23.426 5.626 1.00 41.31 130 ALA A N 1
ATOM 1011 C CA . ALA A 1 130 ? 15.657 -23.449 7.006 1.00 41.31 130 ALA A CA 1
ATOM 1012 C C . ALA A 1 130 ? 16.295 -24.684 7.662 1.00 41.31 130 ALA A C 1
ATOM 1014 O O . ALA A 1 130 ? 15.696 -25.756 7.694 1.00 41.31 130 ALA A O 1
ATOM 1015 N N . GLU A 1 131 ? 17.532 -24.559 8.149 1.00 33.16 131 GLU A N 1
ATOM 1016 C CA . GLU A 1 131 ? 18.079 -25.537 9.096 1.00 33.16 131 GLU A CA 1
ATOM 1017 C C . GLU A 1 131 ? 17.427 -25.304 10.463 1.00 33.16 131 GLU A C 1
ATOM 1019 O O . GLU A 1 131 ? 17.953 -24.615 11.333 1.00 33.16 131 GLU A O 1
ATOM 1024 N N . TRP A 1 132 ? 16.244 -25.889 10.653 1.00 36.69 132 TRP A N 1
ATOM 1025 C CA . TRP A 1 132 ? 15.751 -26.218 11.985 1.00 36.69 132 TRP A CA 1
ATOM 1026 C C . TRP A 1 132 ? 16.335 -27.572 12.374 1.00 36.69 132 TRP A C 1
ATOM 1028 O O . TRP A 1 132 ? 15.730 -28.619 12.147 1.00 36.69 132 TRP A O 1
ATOM 1038 N N . SER A 1 133 ? 17.526 -27.556 12.965 1.00 34.78 133 SER A N 1
ATOM 1039 C CA . SER A 1 133 ? 18.073 -28.734 13.635 1.00 34.78 133 SER A CA 1
ATOM 1040 C C . SER A 1 133 ? 17.352 -28.918 14.970 1.00 34.78 133 SER A C 1
ATOM 1042 O O . SER A 1 133 ? 17.782 -28.427 16.011 1.00 34.78 133 SER A O 1
ATOM 1044 N N . HIS A 1 134 ? 16.217 -29.615 14.930 1.00 41.22 134 HIS A N 1
ATOM 1045 C CA . HIS A 1 134 ? 15.586 -30.175 16.117 1.00 41.22 134 HIS A CA 1
ATOM 1046 C C . HIS A 1 134 ? 16.440 -31.339 16.636 1.00 41.22 134 HIS A C 1
ATOM 1048 O O . HIS A 1 134 ? 16.459 -32.428 16.068 1.00 41.22 134 HIS A O 1
ATOM 1054 N N . THR A 1 135 ? 17.123 -31.111 17.754 1.00 42.31 135 THR A N 1
ATOM 1055 C CA . THR A 1 135 ? 17.596 -32.164 18.657 1.00 42.31 135 THR A CA 1
ATOM 1056 C C . THR A 1 135 ? 16.410 -33.012 19.128 1.00 42.31 135 THR A C 1
ATOM 1058 O O . THR A 1 135 ? 15.490 -32.435 19.701 1.00 42.31 135 THR A O 1
ATOM 1061 N N . GLN A 1 136 ? 16.453 -34.336 18.914 1.00 41.16 136 GLN A N 1
ATOM 1062 C CA . GLN A 1 136 ? 15.915 -35.471 19.711 1.00 41.16 136 GLN A CA 1
ATOM 1063 C C . GLN A 1 136 ? 16.295 -36.755 18.937 1.00 41.16 136 GLN A C 1
ATOM 1065 O O . GLN A 1 136 ? 16.130 -36.773 17.725 1.00 41.16 136 GLN A O 1
ATOM 1070 N N . ARG A 1 137 ? 16.793 -37.865 19.484 1.00 38.31 137 ARG A N 1
ATOM 1071 C CA . AR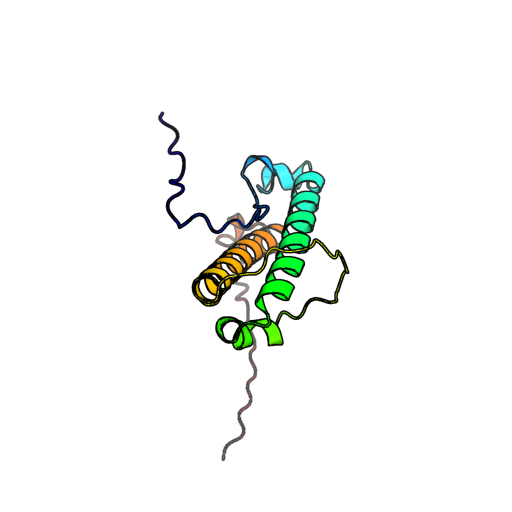G A 1 137 ? 17.015 -38.389 20.833 1.00 38.31 137 ARG A CA 1
ATOM 1072 C C . ARG A 1 137 ? 18.116 -39.447 20.707 1.00 38.31 137 ARG A C 1
ATOM 1074 O O . ARG A 1 137 ? 18.118 -40.131 19.661 1.00 38.31 137 ARG A O 1
#

Sequence (137 aa):
MQEHRGSKDFGEFNTSLVWMEAKDTCDPDSLKNKSLPCLGKMLSVLSRYISEVERVSSFQSCMAFGSEAKPESHTSEEESKPIANWEKEPLCHYIMDRLFSFSILVARVFAVGDPTLHSSSATKSCLITAEWSHTQR

pLDDT: mean 71.52, std 20.59, range [30.58, 93.94]

Radius of gyration: 19.33 Å; chains: 1; bounding box: 38×52×46 Å